Protein AF-A0A496XBJ2-F1 (afdb_monomer_lite)

Foldseek 3Di:
DDDDALVSVQVVVVVVVVVPDDDDDDDPDDPDDPVVSVVVVVRCVPRNLVVVDDPPSDPPDPDPDDDD

Structure (mmCIF, N/CA/C/O backbone):
data_AF-A0A496XBJ2-F1
#
_entry.id   AF-A0A496XBJ2-F1
#
loop_
_atom_site.group_PDB
_atom_site.id
_atom_site.type_symbol
_atom_site.label_atom_id
_atom_site.label_alt_id
_atom_site.label_comp_id
_atom_site.label_asym_id
_atom_site.label_entity_id
_atom_site.label_seq_id
_atom_site.pdbx_PDB_ins_code
_atom_site.Cartn_x
_atom_site.Cartn_y
_atom_site.Cartn_z
_atom_site.occupancy
_atom_site.B_iso_or_equiv
_atom_site.auth_seq_id
_atom_site.auth_comp_id
_atom_site.auth_asym_id
_atom_site.auth_atom_id
_atom_site.pdbx_PDB_model_num
ATOM 1 N N . MET A 1 1 ? 4.214 -11.940 0.288 1.00 51.59 1 MET A N 1
ATOM 2 C CA . MET A 1 1 ? 4.643 -11.089 -0.841 1.00 51.59 1 MET A CA 1
ATOM 3 C C . MET A 1 1 ? 3.385 -10.545 -1.506 1.00 51.59 1 MET A C 1
ATOM 5 O O . MET A 1 1 ? 2.601 -11.346 -1.996 1.00 51.59 1 MET A O 1
ATOM 9 N N . MET A 1 2 ? 3.121 -9.236 -1.425 1.00 61.66 2 MET A N 1
ATOM 10 C CA . MET A 1 2 ? 1.977 -8.613 -2.107 1.00 61.66 2 MET A CA 1
ATOM 11 C C . MET A 1 2 ? 2.441 -8.132 -3.485 1.00 61.66 2 MET A C 1
ATOM 13 O O . MET A 1 2 ? 3.076 -7.091 -3.592 1.00 61.66 2 MET A O 1
ATOM 17 N N . ILE A 1 3 ? 2.181 -8.924 -4.525 1.00 69.44 3 ILE A N 1
ATOM 18 C CA . ILE A 1 3 ? 2.390 -8.535 -5.925 1.00 69.44 3 ILE A CA 1
ATOM 19 C C . ILE A 1 3 ? 1.048 -8.695 -6.621 1.00 69.44 3 ILE A C 1
ATOM 21 O O . ILE A 1 3 ? 0.476 -9.782 -6.606 1.00 69.44 3 ILE A O 1
ATOM 25 N N . GLY A 1 4 ? 0.539 -7.624 -7.215 1.00 76.88 4 GLY A N 1
ATOM 26 C CA . GLY A 1 4 ? -0.760 -7.656 -7.869 1.00 76.88 4 GLY A CA 1
ATOM 27 C C . GLY A 1 4 ? -1.320 -6.263 -8.100 1.00 76.88 4 GLY A C 1
ATOM 28 O O . GLY A 1 4 ? -0.600 -5.270 -8.013 1.00 76.88 4 GLY A O 1
ATOM 29 N N . SER A 1 5 ? -2.611 -6.210 -8.405 1.00 88.69 5 SER A N 1
ATOM 30 C CA . SER A 1 5 ? -3.345 -4.970 -8.636 1.00 88.69 5 SER A CA 1
ATOM 31 C C . SER A 1 5 ? -3.712 -4.258 -7.319 1.00 88.69 5 SER A C 1
ATOM 33 O O . SER A 1 5 ? -3.665 -4.880 -6.249 1.00 88.69 5 SER A O 1
ATOM 35 N N . PRO A 1 6 ? -4.108 -2.973 -7.360 1.00 92.25 6 PRO A N 1
ATOM 36 C CA . PRO A 1 6 ? -4.598 -2.254 -6.181 1.00 92.25 6 PRO A CA 1
ATOM 37 C C . PRO A 1 6 ? -5.719 -2.989 -5.427 1.00 92.25 6 PRO A C 1
ATOM 39 O O . PRO A 1 6 ? -5.711 -3.045 -4.198 1.00 92.25 6 PRO A O 1
ATOM 42 N N . GLU A 1 7 ? -6.638 -3.644 -6.140 1.00 93.56 7 GLU A N 1
ATOM 43 C CA . GLU A 1 7 ? -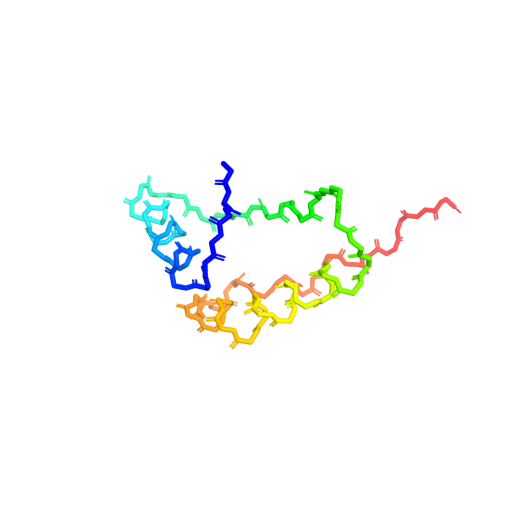7.758 -4.394 -5.553 1.00 93.56 7 GLU A CA 1
ATOM 44 C C . GLU A 1 7 ? -7.267 -5.586 -4.729 1.00 93.56 7 GLU A C 1
ATOM 46 O O . GLU A 1 7 ? -7.823 -5.902 -3.672 1.00 93.56 7 GLU A O 1
ATOM 51 N N . PHE A 1 8 ? -6.193 -6.239 -5.184 1.00 92.12 8 PHE A N 1
ATOM 52 C CA . PHE A 1 8 ? -5.564 -7.313 -4.429 1.00 92.12 8 PHE A CA 1
ATOM 53 C C . PHE A 1 8 ? -5.009 -6.793 -3.101 1.00 92.12 8 PHE A C 1
ATOM 55 O O . PHE A 1 8 ? -5.248 -7.411 -2.063 1.00 92.12 8 PHE A O 1
ATOM 62 N N . PHE A 1 9 ? -4.332 -5.641 -3.116 1.00 91.88 9 PHE A N 1
ATOM 63 C CA . PHE A 1 9 ? -3.804 -5.005 -1.906 1.00 91.88 9 PHE A CA 1
ATOM 64 C C . PHE A 1 9 ? -4.927 -4.660 -0.934 1.00 91.88 9 PHE A C 1
ATOM 66 O O . PHE A 1 9 ? -4.847 -5.025 0.237 1.00 91.88 9 PHE A O 1
ATOM 73 N N . ILE A 1 10 ? -6.007 -4.048 -1.426 1.00 92.50 10 ILE A N 1
ATOM 74 C CA . ILE A 1 10 ? -7.166 -3.699 -0.601 1.00 92.50 10 ILE A CA 1
ATOM 75 C C . ILE A 1 10 ? -7.734 -4.951 0.076 1.00 92.50 10 ILE A C 1
ATOM 77 O O . ILE A 1 10 ? -7.941 -4.968 1.289 1.00 92.50 10 ILE A O 1
ATOM 81 N N . LYS A 1 11 ? -7.927 -6.034 -0.685 1.00 94.19 11 LYS A N 1
ATOM 82 C CA . LYS A 1 11 ? -8.434 -7.303 -0.150 1.00 94.19 11 LYS A CA 1
ATOM 83 C C . LYS A 1 11 ? -7.513 -7.892 0.923 1.00 94.19 11 LYS A C 1
ATOM 85 O O . LYS A 1 11 ? -8.007 -8.391 1.931 1.00 94.19 11 LYS A O 1
ATOM 90 N N . GLN A 1 12 ? -6.195 -7.855 0.717 1.00 92.56 12 GLN A N 1
ATOM 91 C CA . GLN A 1 12 ? -5.246 -8.383 1.701 1.00 92.56 12 GLN A CA 1
ATOM 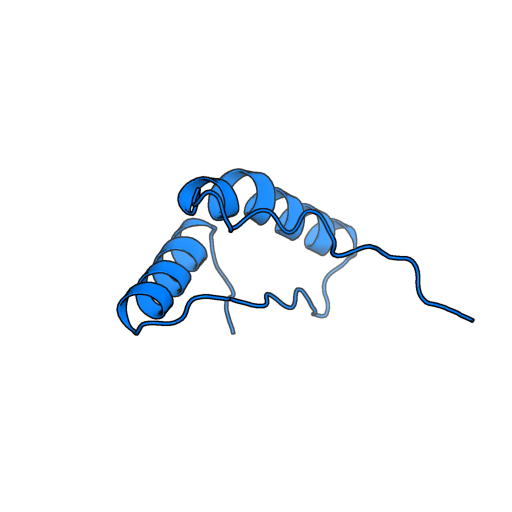92 C C . GLN A 1 12 ? -5.218 -7.541 2.978 1.00 92.56 12 GLN A C 1
ATOM 94 O O . GLN A 1 12 ? -5.250 -8.106 4.067 1.00 92.56 12 GLN A O 1
ATOM 99 N N . ILE A 1 13 ? -5.209 -6.212 2.859 1.00 91.69 13 ILE A N 1
ATOM 100 C CA . ILE A 1 13 ? -5.199 -5.313 4.018 1.00 91.69 13 ILE A CA 1
ATOM 101 C C . ILE A 1 13 ? -6.505 -5.451 4.810 1.00 91.69 13 ILE A C 1
ATOM 103 O O . ILE A 1 13 ? -6.448 -5.592 6.026 1.00 91.69 13 ILE A O 1
ATOM 107 N N . ARG A 1 14 ? -7.672 -5.528 4.148 1.00 92.31 14 ARG A N 1
ATOM 108 C CA . ARG A 1 14 ? -8.956 -5.796 4.829 1.00 92.31 14 ARG A CA 1
ATOM 109 C C . ARG A 1 14 ? -8.938 -7.123 5.583 1.00 92.31 14 ARG A C 1
ATOM 111 O O . ARG A 1 14 ? -9.350 -7.173 6.731 1.00 92.31 14 ARG A O 1
ATOM 118 N N . ARG A 1 15 ? -8.367 -8.176 4.990 1.00 93.88 15 ARG A N 1
ATOM 119 C CA . ARG A 1 15 ? -8.205 -9.465 5.678 1.00 93.88 15 ARG A CA 1
ATOM 120 C C . ARG A 1 15 ? -7.335 -9.348 6.933 1.00 93.88 15 ARG A C 1
ATOM 122 O O . ARG A 1 15 ? -7.612 -10.021 7.916 1.00 93.88 15 ARG A O 1
ATOM 129 N N . LEU A 1 16 ? -6.270 -8.545 6.903 1.00 92.31 16 LEU A N 1
ATOM 130 C CA . LEU A 1 16 ? -5.446 -8.291 8.090 1.00 92.31 16 LEU A CA 1
ATOM 131 C C . LEU A 1 16 ? -6.227 -7.486 9.139 1.00 92.31 16 LEU A C 1
ATOM 133 O O . LEU A 1 16 ? -6.195 -7.827 10.316 1.00 92.31 16 LEU A O 1
ATOM 137 N N . GLN A 1 17 ? -7.001 -6.492 8.716 1.00 90.75 17 GLN A N 1
ATOM 138 C CA . GLN A 1 17 ? -7.878 -5.736 9.607 1.00 90.75 17 GLN A CA 1
ATOM 139 C C . GLN A 1 17 ? -8.921 -6.639 10.293 1.00 90.75 17 GLN A C 1
ATOM 141 O O . GLN A 1 17 ? -9.103 -6.544 11.504 1.00 90.75 17 GLN A O 1
ATOM 146 N N . ASP A 1 18 ? -9.542 -7.568 9.559 1.00 93.69 18 ASP A N 1
ATOM 147 C CA . ASP A 1 18 ? -10.504 -8.542 10.105 1.00 93.69 18 ASP A CA 1
ATOM 148 C C . ASP A 1 18 ? -9.863 -9.494 11.132 1.00 93.69 18 ASP A C 1
ATOM 150 O O . ASP A 1 18 ? -10.542 -10.030 12.006 1.00 93.69 18 ASP A O 1
ATOM 154 N N . LEU A 1 19 ? -8.545 -9.702 11.039 1.00 95.00 19 LEU A N 1
ATOM 155 C CA . LEU A 1 19 ? -7.757 -10.471 12.006 1.00 95.00 19 L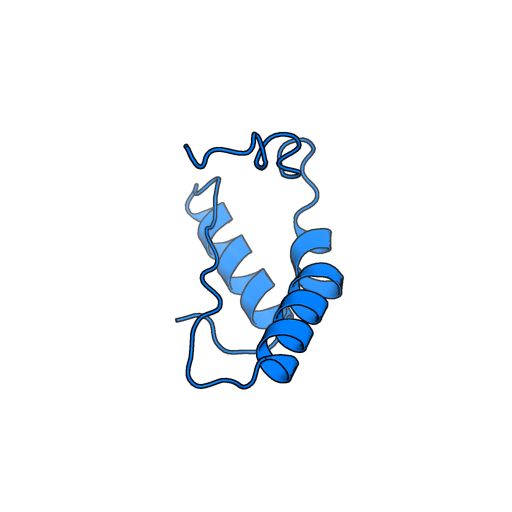EU A CA 1
ATOM 156 C C . LEU A 1 19 ? -7.304 -9.635 13.216 1.00 95.00 19 LEU A C 1
ATOM 158 O O . LEU A 1 19 ? -6.673 -10.181 14.119 1.00 95.00 19 LEU A O 1
ATOM 162 N N . GLY A 1 20 ? -7.632 -8.341 13.251 1.00 91.81 20 GLY A N 1
ATOM 163 C CA . GLY A 1 20 ? -7.342 -7.438 14.365 1.00 91.81 20 GLY A CA 1
ATOM 164 C C . GLY A 1 20 ? -6.024 -6.669 14.259 1.00 91.81 20 GLY A C 1
ATOM 165 O O . GLY A 1 20 ? -5.617 -6.067 15.248 1.00 91.81 20 GLY A O 1
ATOM 166 N N . TYR A 1 21 ? -5.354 -6.672 13.102 1.00 89.94 21 TYR A N 1
ATOM 167 C CA . TYR A 1 21 ? -4.168 -5.836 12.883 1.00 89.94 21 TYR A CA 1
ATOM 168 C C . TYR A 1 21 ? -4.561 -4.373 12.625 1.00 89.94 21 TYR A C 1
ATOM 170 O O . TYR A 1 21 ? -5.469 -4.097 11.839 1.00 89.94 21 TYR A O 1
ATOM 178 N N . ASP A 1 22 ? -3.845 -3.440 13.249 1.00 85.94 22 ASP A N 1
ATOM 179 C CA . ASP A 1 22 ? -4.081 -1.992 13.179 1.00 85.94 22 ASP A CA 1
ATOM 180 C C . ASP A 1 22 ? -3.089 -1.238 12.274 1.00 85.94 22 ASP A C 1
ATOM 182 O O . ASP A 1 22 ? -3.398 -0.142 11.805 1.00 85.94 22 ASP A O 1
ATOM 186 N N . GLU A 1 23 ? -1.939 -1.840 11.958 1.00 84.56 23 GLU A N 1
ATOM 187 C CA . GLU A 1 23 ? -0.907 -1.247 11.101 1.00 84.56 23 GLU A CA 1
ATOM 188 C C . GLU A 1 23 ? -0.374 -2.243 10.057 1.00 84.56 23 GLU A C 1
ATOM 190 O O . GLU A 1 23 ? -0.246 -3.446 10.303 1.00 84.56 23 GLU A O 1
ATOM 195 N N . VAL A 1 24 ? -0.026 -1.727 8.872 1.00 86.12 24 VAL A N 1
ATOM 196 C CA . VAL A 1 24 ? 0.690 -2.470 7.829 1.00 86.12 24 VAL A CA 1
ATOM 197 C C . VAL A 1 24 ? 1.886 -1.668 7.322 1.00 86.12 24 VAL A C 1
ATOM 199 O O . VAL A 1 24 ? 1.750 -0.524 6.895 1.00 86.12 24 VAL A O 1
ATOM 202 N N . ILE A 1 25 ? 3.065 -2.293 7.305 1.00 86.50 25 ILE A N 1
ATOM 203 C CA . ILE A 1 25 ? 4.267 -1.719 6.692 1.00 86.50 25 ILE A CA 1
ATOM 204 C C . ILE A 1 25 ? 4.449 -2.342 5.313 1.00 86.50 25 ILE A C 1
ATOM 206 O O . ILE A 1 25 ? 4.630 -3.555 5.175 1.00 86.50 25 ILE A O 1
ATOM 210 N N . LEU A 1 26 ? 4.422 -1.500 4.280 1.00 84.00 26 LEU A N 1
ATOM 211 C CA . LEU A 1 26 ? 4.654 -1.927 2.910 1.00 84.00 26 LEU A CA 1
ATOM 212 C C . LEU A 1 26 ? 6.094 -1.625 2.498 1.00 84.00 26 LEU A C 1
ATOM 214 O O . LEU A 1 26 ? 6.468 -0.474 2.281 1.00 84.00 26 LEU A O 1
ATOM 218 N N . ARG A 1 27 ? 6.903 -2.672 2.342 1.00 83.69 27 ARG A N 1
ATOM 219 C CA . ARG A 1 27 ? 8.216 -2.551 1.711 1.00 83.69 27 ARG A CA 1
ATOM 220 C C . ARG A 1 27 ? 8.052 -2.698 0.200 1.00 83.69 27 ARG A C 1
ATOM 222 O O . ARG A 1 27 ? 7.619 -3.744 -0.276 1.00 83.69 27 ARG A O 1
ATOM 229 N N . VAL A 1 28 ? 8.372 -1.637 -0.537 1.00 81.00 28 VAL A N 1
ATOM 230 C CA . VAL A 1 28 ? 8.420 -1.652 -2.005 1.00 81.00 28 VAL A CA 1
ATOM 231 C C . VAL A 1 28 ? 9.879 -1.774 -2.417 1.00 81.00 28 VAL A C 1
ATOM 233 O O . VAL A 1 28 ? 10.554 -0.787 -2.696 1.00 81.00 28 VAL A O 1
ATOM 236 N N . ASP A 1 29 ? 10.384 -3.000 -2.393 1.00 70.56 29 ASP A N 1
ATOM 237 C CA . ASP A 1 29 ? 11.737 -3.337 -2.809 1.00 70.56 29 ASP A CA 1
ATOM 238 C C . ASP A 1 29 ? 11.728 -4.478 -3.832 1.00 70.56 29 ASP A C 1
ATOM 240 O O . ASP A 1 29 ? 10.891 -5.379 -3.808 1.00 70.56 29 ASP A O 1
ATOM 244 N N . GLY A 1 30 ? 12.642 -4.416 -4.796 1.00 66.69 30 GLY A N 1
ATOM 245 C CA . GLY A 1 30 ? 12.775 -5.432 -5.834 1.00 66.69 30 GLY A CA 1
ATOM 246 C C . GLY A 1 30 ? 13.717 -4.991 -6.948 1.00 66.69 30 GLY A C 1
ATOM 247 O O . GLY A 1 30 ? 14.100 -3.824 -7.014 1.00 66.69 30 GLY A O 1
ATOM 248 N N . PHE A 1 31 ? 14.052 -5.918 -7.853 1.00 71.00 31 PHE A N 1
ATOM 249 C CA . PHE A 1 31 ? 14.785 -5.662 -9.106 1.00 71.00 31 PHE A CA 1
ATOM 250 C C . PHE A 1 31 ? 13.930 -4.863 -10.113 1.00 71.00 31 PHE A C 1
ATOM 252 O O . PHE A 1 31 ? 13.733 -5.258 -11.261 1.00 71.00 31 PHE A O 1
ATOM 259 N N . MET A 1 32 ? 13.343 -3.760 -9.662 1.00 77.94 32 MET A N 1
ATOM 260 C CA . MET A 1 32 ? 12.503 -2.866 -10.443 1.00 77.94 32 MET A CA 1
ATOM 261 C C . MET A 1 32 ? 13.267 -1.575 -10.714 1.00 77.94 32 MET A C 1
ATOM 263 O O . MET A 1 32 ? 14.020 -1.094 -9.869 1.00 77.94 32 MET A O 1
ATOM 267 N N . SER A 1 33 ? 13.063 -0.997 -11.898 1.00 88.81 33 SER A N 1
ATOM 268 C CA . SER A 1 33 ? 13.568 0.344 -12.181 1.00 88.81 33 SER A CA 1
ATOM 269 C C . SER A 1 33 ? 12.910 1.365 -11.252 1.00 88.81 33 SER A C 1
ATOM 271 O O . SER A 1 33 ? 11.788 1.163 -10.775 1.00 88.81 33 SER A O 1
ATOM 273 N N . HIS A 1 34 ? 13.583 2.496 -11.049 1.00 88.75 34 HIS A N 1
ATOM 274 C CA . HIS A 1 34 ? 13.034 3.621 -10.295 1.00 88.75 34 HIS A CA 1
ATOM 275 C C . HIS A 1 34 ? 11.631 4.014 -10.788 1.00 88.75 34 HIS A C 1
ATOM 277 O O . HIS A 1 34 ? 10.719 4.164 -9.983 1.00 88.75 34 HIS A O 1
ATOM 283 N N . GLU A 1 35 ? 11.416 4.079 -12.104 1.00 90.88 35 GLU A N 1
ATOM 284 C CA . GLU A 1 35 ? 10.108 4.405 -12.687 1.00 90.88 35 GLU A CA 1
ATOM 285 C C . GLU A 1 35 ? 9.002 3.429 -12.269 1.00 90.88 35 GLU A C 1
ATOM 287 O O . GLU A 1 35 ? 7.887 3.846 -11.962 1.00 90.88 35 GLU A O 1
ATOM 292 N N . LYS A 1 36 ? 9.304 2.127 -12.206 1.00 88.31 36 LYS A N 1
ATOM 293 C CA . LYS A 1 36 ? 8.338 1.112 -11.765 1.00 88.31 36 LYS A CA 1
ATOM 294 C C . LYS A 1 36 ? 8.021 1.237 -10.278 1.00 88.31 36 LYS A C 1
ATOM 296 O O . LYS A 1 36 ? 6.865 1.055 -9.891 1.00 88.31 36 LYS A O 1
ATOM 301 N N . ILE A 1 37 ? 9.016 1.582 -9.460 1.00 89.75 37 ILE A N 1
ATOM 302 C CA . ILE A 1 37 ? 8.808 1.883 -8.039 1.00 89.75 37 ILE A CA 1
ATOM 303 C C . ILE A 1 37 ? 7.902 3.110 -7.907 1.00 89.75 37 ILE A C 1
ATOM 305 O O . ILE A 1 37 ? 6.880 3.036 -7.231 1.00 89.75 37 ILE A O 1
ATOM 309 N N . MET A 1 38 ? 8.203 4.198 -8.621 1.00 91.81 38 MET A N 1
ATOM 310 C CA . MET A 1 38 ? 7.399 5.424 -8.599 1.00 91.81 38 MET A CA 1
ATOM 311 C C . MET A 1 38 ? 5.964 5.187 -9.075 1.00 91.81 38 MET A C 1
ATOM 313 O O . MET A 1 38 ? 5.021 5.684 -8.462 1.00 91.81 38 MET A O 1
ATOM 317 N N . ASN A 1 39 ? 5.775 4.384 -10.123 1.00 91.00 39 ASN A N 1
ATOM 318 C CA . ASN A 1 39 ? 4.444 4.003 -10.582 1.00 91.00 39 ASN A CA 1
ATOM 319 C C . ASN A 1 39 ? 3.688 3.166 -9.537 1.00 91.00 39 ASN A C 1
ATOM 321 O O . ASN A 1 39 ? 2.500 3.382 -9.326 1.00 91.00 39 ASN A O 1
ATOM 325 N N . SER A 1 40 ? 4.368 2.248 -8.846 1.00 89.75 40 SER A N 1
ATOM 326 C CA . SER A 1 40 ? 3.753 1.448 -7.778 1.00 89.75 40 SER A CA 1
ATOM 327 C C . SER A 1 40 ? 3.320 2.329 -6.606 1.00 89.75 40 SER A C 1
ATOM 329 O O . SER A 1 40 ? 2.192 2.208 -6.136 1.00 89.75 40 SER A O 1
ATOM 331 N N . LEU A 1 41 ? 4.178 3.264 -6.183 1.00 90.69 41 LEU A N 1
ATOM 332 C CA . LEU A 1 41 ? 3.847 4.243 -5.146 1.00 90.69 41 LEU A CA 1
ATOM 333 C C . LEU A 1 41 ? 2.646 5.108 -5.549 1.00 90.69 41 LEU A C 1
ATOM 335 O O . LEU A 1 41 ? 1.753 5.310 -4.729 1.00 90.69 41 LEU A O 1
ATOM 339 N N . ARG A 1 42 ? 2.581 5.559 -6.812 1.00 92.44 42 ARG A N 1
ATOM 340 C CA . ARG A 1 42 ? 1.425 6.296 -7.345 1.00 92.44 42 ARG A CA 1
ATOM 341 C C . ARG A 1 42 ? 0.145 5.466 -7.257 1.00 92.44 42 ARG A C 1
ATOM 343 O O . ARG A 1 42 ? -0.838 5.935 -6.703 1.00 92.44 42 ARG A O 1
ATOM 350 N N . LEU A 1 43 ? 0.163 4.221 -7.736 1.00 92.69 43 LEU A N 1
ATOM 351 C CA . LEU A 1 43 ? -1.012 3.344 -7.691 1.00 92.69 43 LEU A CA 1
ATOM 352 C C . LEU A 1 43 ? -1.490 3.080 -6.254 1.00 92.69 43 LEU A C 1
ATOM 354 O O . LEU A 1 43 ? -2.690 3.075 -5.990 1.00 92.69 43 LEU A O 1
ATOM 358 N N . ILE A 1 44 ? -0.563 2.890 -5.313 1.00 90.50 44 ILE A N 1
ATOM 359 C CA . ILE A 1 44 ? -0.898 2.724 -3.893 1.00 90.50 44 ILE A CA 1
ATOM 360 C C . ILE A 1 44 ? -1.539 4.002 -3.337 1.00 90.50 44 ILE A C 1
ATOM 362 O O . ILE A 1 44 ? -2.577 3.925 -2.678 1.00 90.50 44 ILE A O 1
ATOM 366 N N . GLY A 1 45 ? -0.944 5.164 -3.614 1.00 88.75 45 GLY A N 1
ATOM 367 C CA . GLY A 1 45 ? -1.442 6.459 -3.153 1.00 88.75 45 GLY A CA 1
ATOM 368 C C . GLY A 1 45 ? -2.821 6.814 -3.706 1.00 88.75 45 GLY A C 1
ATOM 369 O O . GLY A 1 45 ? -3.679 7.262 -2.949 1.00 88.75 45 GLY A O 1
ATOM 370 N N . ASP A 1 46 ? -3.044 6.564 -4.996 1.00 92.81 46 ASP A N 1
ATOM 371 C CA . ASP A 1 46 ? -4.262 6.972 -5.698 1.00 92.81 46 ASP A CA 1
ATOM 372 C C . ASP A 1 46 ? -5.434 6.007 -5.465 1.00 92.81 46 ASP A C 1
ATOM 374 O O . ASP A 1 46 ? -6.579 6.450 -5.399 1.00 92.81 46 ASP A O 1
ATOM 378 N N . TYR A 1 47 ? -5.166 4.702 -5.325 1.00 92.75 47 TYR A N 1
ATOM 379 C CA . TYR A 1 47 ? -6.220 3.678 -5.317 1.00 92.75 47 TYR A CA 1
ATOM 380 C C . TYR A 1 47 ? -6.311 2.870 -4.021 1.00 92.75 47 TYR A C 1
ATOM 382 O O . TYR A 1 47 ? -7.401 2.439 -3.663 1.00 92.75 47 TYR A O 1
ATOM 390 N N . VAL A 1 48 ? -5.205 2.641 -3.304 1.00 90.62 48 VAL A N 1
ATOM 391 C CA . VAL A 1 48 ? -5.207 1.756 -2.122 1.00 90.62 48 VAL A CA 1
ATOM 392 C C . VAL A 1 48 ? -5.448 2.545 -0.839 1.00 90.62 48 VAL A C 1
ATOM 394 O O . VAL A 1 48 ? -6.378 2.238 -0.103 1.00 90.62 48 VAL A O 1
ATOM 397 N N . ILE A 1 49 ? -4.642 3.575 -0.559 1.00 88.88 49 ILE A N 1
ATOM 398 C CA . ILE A 1 49 ? -4.743 4.366 0.684 1.00 88.88 49 ILE A CA 1
ATOM 399 C C . ILE A 1 49 ? -6.143 4.986 0.891 1.00 88.88 49 ILE A C 1
ATOM 401 O O . ILE A 1 49 ? -6.645 4.936 2.019 1.00 88.88 49 ILE A O 1
ATOM 405 N N . PRO A 1 50 ? -6.824 5.536 -0.140 1.00 88.69 50 PRO A N 1
ATOM 406 C CA . PRO A 1 50 ? -8.143 6.149 0.032 1.00 88.69 50 PRO A CA 1
ATOM 407 C C . PRO A 1 50 ? -9.235 5.205 0.553 1.00 88.69 50 PRO A C 1
ATOM 409 O O . PRO A 1 50 ? -10.193 5.683 1.157 1.00 88.69 50 PRO A O 1
ATOM 412 N N . GLU A 1 51 ? -9.080 3.892 0.382 1.00 90.06 51 GLU A N 1
ATOM 413 C CA . GLU A 1 51 ? -10.042 2.877 0.836 1.00 90.06 51 GLU A CA 1
ATOM 414 C C . GLU A 1 51 ? -10.001 2.619 2.350 1.00 90.06 51 GLU A C 1
ATOM 416 O O . GLU A 1 51 ? -10.909 1.991 2.905 1.00 90.06 51 GLU A O 1
ATOM 421 N N . PHE A 1 52 ? -8.962 3.120 3.028 1.00 84.94 52 PHE A N 1
ATOM 422 C CA . PHE A 1 52 ? -8.701 2.919 4.455 1.00 84.94 52 PHE A CA 1
ATOM 423 C C . PHE A 1 52 ? -8.749 4.236 5.242 1.00 84.94 52 PHE A C 1
ATOM 425 O O . PHE A 1 52 ? -7.972 4.438 6.169 1.00 84.94 52 PHE A O 1
ATOM 432 N N . ARG A 1 53 ? -9.638 5.173 4.889 1.00 66.88 53 ARG A N 1
ATOM 433 C CA . ARG A 1 53 ? -9.768 6.477 5.572 1.00 66.88 53 ARG A CA 1
ATOM 434 C C . ARG A 1 53 ? -10.302 6.336 7.005 1.00 66.88 53 ARG A C 1
ATOM 436 O O . ARG A 1 53 ? -11.493 6.493 7.251 1.00 66.88 53 ARG A O 1
ATOM 443 N N . HIS A 1 54 ? -9.401 6.101 7.956 1.00 65.06 54 HIS A N 1
ATOM 444 C CA . HIS A 1 54 ? -9.630 6.296 9.387 1.00 65.06 54 HIS A CA 1
ATOM 445 C C . HIS A 1 54 ? -8.879 7.562 9.856 1.00 65.06 54 HIS A C 1
ATOM 447 O O . HIS A 1 54 ? -7.774 7.813 9.365 1.00 65.06 54 HIS A O 1
ATOM 453 N N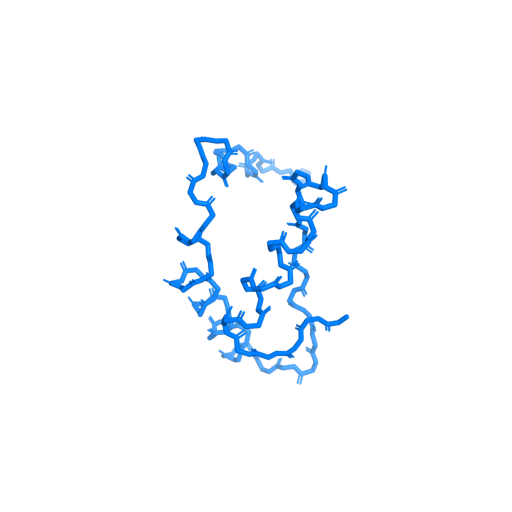 . PRO A 1 55 ? -9.413 8.360 10.804 1.00 53.91 55 PRO A N 1
ATOM 454 C CA . PRO A 1 55 ? -8.787 9.607 11.274 1.00 53.91 55 PRO A CA 1
ATOM 455 C C . PRO A 1 55 ? -7.342 9.464 11.782 1.00 53.91 55 PRO A C 1
ATOM 457 O O . PRO A 1 55 ? -6.599 10.442 11.799 1.00 53.91 55 PRO A O 1
ATOM 460 N N . HIS A 1 56 ? -6.942 8.250 12.167 1.00 55.75 56 HIS A N 1
ATOM 461 C CA . HIS A 1 56 ? -5.612 7.921 12.688 1.00 55.75 56 HIS A CA 1
ATOM 462 C C . HIS A 1 56 ? -4.611 7.425 11.626 1.00 55.75 56 HIS A C 1
ATOM 464 O O . HIS A 1 56 ? -3.446 7.229 11.949 1.00 55.75 56 HIS A O 1
ATOM 470 N N . ASN A 1 57 ? -5.021 7.268 10.362 1.00 57.75 57 ASN A N 1
ATOM 471 C CA . ASN A 1 57 ? -4.208 6.589 9.339 1.00 57.75 57 ASN A CA 1
ATOM 472 C C . ASN A 1 57 ? -3.257 7.522 8.570 1.00 57.75 57 ASN A C 1
ATOM 474 O O . ASN A 1 57 ? -2.489 7.069 7.724 1.00 57.75 57 ASN A O 1
ATOM 478 N N . ILE A 1 58 ? -3.293 8.830 8.846 1.00 57.31 58 ILE A N 1
ATOM 479 C CA . ILE A 1 58 ? -2.323 9.788 8.306 1.00 57.31 58 ILE A CA 1
ATOM 480 C C . ILE A 1 58 ? -1.237 9.993 9.358 1.00 57.31 58 ILE A C 1
ATOM 482 O O . ILE A 1 58 ? -1.438 10.719 10.334 1.00 57.31 58 ILE A O 1
ATOM 486 N N . VAL A 1 59 ? -0.067 9.393 9.139 1.00 57.56 59 VAL A N 1
ATOM 487 C CA . VAL A 1 59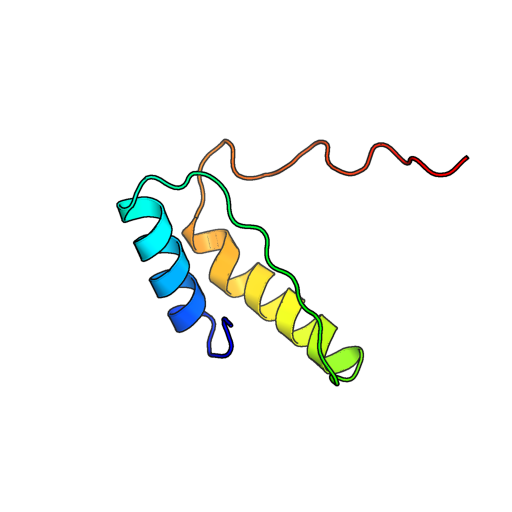 ? 1.108 9.633 9.979 1.00 57.56 59 VAL A CA 1
ATOM 488 C C . VAL A 1 59 ? 1.596 11.066 9.747 1.00 57.56 59 VAL A C 1
ATOM 490 O O . VAL A 1 59 ? 2.378 11.341 8.843 1.00 57.56 59 VAL A O 1
ATOM 493 N N . ARG A 1 60 ? 1.115 12.012 10.560 1.00 53.91 60 ARG A N 1
ATOM 494 C CA . ARG A 1 60 ? 1.510 13.432 10.480 1.00 53.91 60 ARG A CA 1
ATOM 495 C C . ARG A 1 60 ? 2.941 13.705 10.975 1.00 53.91 60 ARG A C 1
ATOM 497 O O . ARG A 1 60 ? 3.433 14.806 10.764 1.00 53.91 60 ARG A O 1
ATOM 504 N N . HIS A 1 61 ? 3.613 12.728 11.599 1.00 49.03 61 HIS A N 1
ATOM 505 C CA . HIS A 1 61 ? 4.882 12.933 12.319 1.00 49.03 61 HIS A CA 1
ATOM 506 C C . HIS A 1 61 ? 6.079 12.058 11.883 1.00 49.03 61 HIS A C 1
ATOM 508 O O . HIS A 1 61 ? 7.097 12.068 12.562 1.00 49.03 61 HIS A O 1
ATOM 514 N N . ALA A 1 62 ? 6.039 11.338 10.755 1.00 51.56 62 ALA A N 1
ATOM 515 C CA . ALA A 1 62 ? 7.121 10.395 10.400 1.00 51.56 62 ALA A CA 1
ATOM 516 C C . ALA A 1 62 ? 8.422 11.020 9.843 1.00 51.56 62 ALA A C 1
ATOM 518 O O . ALA A 1 62 ? 9.341 10.286 9.497 1.00 51.56 62 ALA A O 1
ATOM 519 N N . PHE A 1 63 ? 8.540 12.348 9.762 1.00 51.81 63 PHE A N 1
ATOM 520 C CA . PHE A 1 63 ? 9.779 13.011 9.333 1.00 51.81 63 PHE A CA 1
ATOM 521 C C . PHE A 1 63 ? 10.220 14.084 10.338 1.00 51.81 63 PHE A C 1
ATOM 523 O O . PHE A 1 63 ? 10.294 15.271 10.037 1.00 51.81 63 PHE A O 1
ATOM 530 N N . SER A 1 64 ? 10.550 13.668 11.558 1.00 50.00 64 SER A N 1
ATOM 531 C CA . SER A 1 64 ? 11.579 14.363 12.338 1.00 50.00 64 SER A CA 1
ATOM 532 C C . SER A 1 64 ? 12.929 13.877 11.822 1.00 50.00 64 SER A C 1
ATOM 534 O O . SER A 1 64 ? 13.331 12.750 12.106 1.00 50.00 64 SER A O 1
ATOM 536 N N . GLY A 1 65 ? 13.569 14.701 10.988 1.00 51.06 65 GLY A N 1
ATOM 537 C CA . GLY A 1 65 ? 14.882 14.431 10.411 1.00 51.06 65 GLY A CA 1
ATOM 538 C C . GLY A 1 65 ? 15.871 13.967 11.477 1.00 51.06 65 GLY A C 1
ATOM 539 O O . GLY A 1 65 ? 16.183 14.703 12.407 1.00 51.06 65 GLY A O 1
ATOM 540 N N . GLY A 1 66 ? 16.330 12.729 11.330 1.00 53.44 66 GLY A N 1
ATOM 541 C CA . GLY A 1 66 ? 17.373 12.132 12.144 1.00 53.44 66 GLY A CA 1
ATOM 542 C C . GLY A 1 66 ? 18.435 11.534 11.235 1.00 53.44 66 GLY A C 1
ATOM 543 O O . GLY A 1 66 ? 18.289 10.410 10.766 1.00 53.44 66 GLY A O 1
ATOM 544 N N . ALA A 1 67 ? 19.486 12.30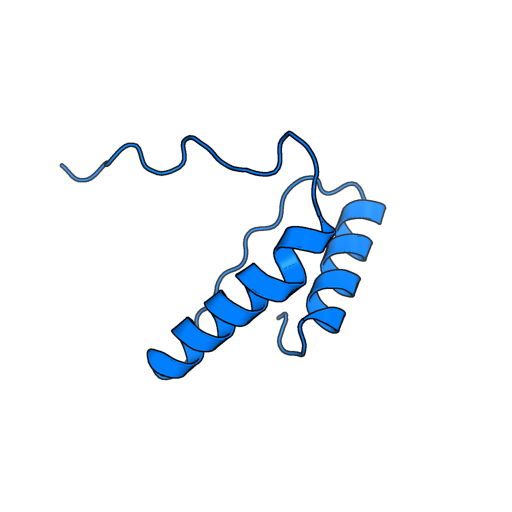4 10.985 1.00 39.69 67 ALA A N 1
ATOM 545 C CA . ALA A 1 67 ? 20.829 11.837 10.661 1.00 39.69 67 ALA A CA 1
ATOM 546 C C . ALA A 1 67 ? 21.802 12.927 11.171 1.00 39.69 67 ALA A C 1
ATOM 548 O O . ALA A 1 67 ? 21.392 14.088 11.205 1.00 39.69 67 ALA A O 1
ATOM 549 N N . PRO A 1 68 ? 22.995 12.534 11.649 1.00 50.81 68 PRO A N 1
ATOM 550 C CA . PRO A 1 68 ? 23.711 13.129 12.787 1.00 50.81 68 PRO A CA 1
ATOM 551 C C . PRO A 1 68 ? 24.106 14.601 12.649 1.00 50.81 68 PRO A C 1
ATOM 553 O O . PRO A 1 68 ? 24.391 15.042 11.514 1.00 50.81 68 PRO A O 1
#

pLDDT: mean 79.05, std 16.18, range [39.69, 95.0]

Secondary structure (DSSP, 8-state):
---S-HHHHHHHHHHHHHTT---------SS--HHHHHHHHHHIIIIIGGGG--TT-S-TTS------

Sequence (68 aa):
MMIGSPEFFIKQIRRLQDLGYDEVILRVDGFMSHEKIMNSLRLIGDYVIPEFRHPHNIVRHAFSGGAP

Radius of gyration: 13.74 Å; chains: 1; bounding box: 34×26×27 Å